Protein AF-A0A956FK97-F1 (afdb_monomer_lite)

Foldseek 3Di:
DDDDDDDDDDDDDDDDDDDDDDDDDDDDDPVNDDPPPPPPPPPPPPQKAFDDWAADAADPVGNQFGTWTQIPVRDIWTKGADDDDDPDDQVVADWDDGNNDIFGCPVNWGWDQDPVSRGIITTDDDPVPPVVVPPDD

Secondary structure (DSSP, 8-state):
-----------------------------GGGSPPP------------BEEEEEE----SS-TTEEEEEEETTS-EEEEEE----SSS-GGGSPEEEEBTEEEEEETTEEEEEETTTTEEEEESS--TTTTTTTS--

Structure (mmCIF, N/CA/C/O backbone):
data_AF-A0A956FK97-F1
#
_entry.id   AF-A0A956FK97-F1
#
loop_
_atom_site.group_PDB
_atom_site.id
_atom_site.type_symbol
_atom_site.label_atom_id
_atom_site.label_alt_id
_atom_site.label_comp_id
_atom_site.label_asym_id
_atom_site.label_entity_id
_atom_site.label_seq_id
_atom_site.pdbx_PDB_ins_code
_atom_site.Cartn_x
_atom_site.Cartn_y
_atom_site.Cartn_z
_atom_site.occupancy
_atom_site.B_iso_or_equiv
_atom_site.auth_seq_id
_atom_site.auth_comp_id
_atom_site.auth_asym_id
_atom_site.auth_atom_id
_atom_site.pdbx_PDB_model_num
ATOM 1 N N . MET A 1 1 ? -55.867 -49.854 46.326 1.00 37.94 1 MET A N 1
ATOM 2 C CA . MET A 1 1 ? -55.628 -51.045 47.180 1.00 37.94 1 MET A CA 1
ATOM 3 C C . MET A 1 1 ? -54.161 -51.445 46.975 1.00 37.94 1 MET A C 1
ATOM 5 O O . MET A 1 1 ? -53.808 -51.666 45.832 1.00 37.94 1 MET A O 1
ATOM 9 N N . LYS A 1 2 ? -53.224 -51.153 47.902 1.00 38.72 2 LYS A N 1
ATOM 10 C CA . LYS A 1 2 ? -52.660 -52.063 48.946 1.00 38.72 2 LYS A CA 1
ATOM 11 C C . LYS A 1 2 ? -52.254 -53.432 48.335 1.00 38.72 2 LYS A C 1
ATOM 13 O O . LYS A 1 2 ? -53.146 -54.095 47.836 1.00 38.72 2 LYS A O 1
ATOM 18 N N . ARG A 1 3 ? -51.004 -53.936 48.367 1.00 35.56 3 ARG A N 1
ATOM 19 C CA . ARG A 1 3 ? -49.934 -53.875 49.393 1.00 35.56 3 ARG A CA 1
ATOM 20 C C . ARG A 1 3 ? -48.516 -54.142 48.826 1.00 35.56 3 ARG A C 1
ATOM 22 O O . ARG A 1 3 ? -48.373 -54.879 47.860 1.00 35.56 3 ARG A O 1
ATOM 29 N N . LEU A 1 4 ? -47.517 -53.592 49.530 1.00 47.31 4 LEU A N 1
ATOM 30 C CA . LEU A 1 4 ? -46.096 -53.986 49.606 1.00 47.31 4 LEU A CA 1
ATOM 31 C C . LEU A 1 4 ? -45.901 -55.460 50.013 1.00 47.31 4 LEU A C 1
ATOM 33 O O . LEU A 1 4 ? -46.683 -55.940 50.831 1.00 47.31 4 LEU A O 1
ATOM 37 N N . LEU A 1 5 ? -44.764 -56.064 49.632 1.00 42.97 5 LEU A N 1
ATOM 38 C CA . LEU A 1 5 ? -43.912 -56.829 50.561 1.00 42.97 5 LEU A CA 1
ATOM 39 C C . LEU A 1 5 ? -42.440 -56.883 50.080 1.00 42.97 5 LEU A C 1
ATOM 41 O O . LEU A 1 5 ? -42.156 -57.054 48.899 1.00 42.97 5 LEU A O 1
ATOM 45 N N . THR A 1 6 ? -41.538 -56.684 51.036 1.00 42.66 6 THR A N 1
ATOM 46 C CA . THR A 1 6 ? -40.066 -56.556 51.020 1.00 42.66 6 THR A CA 1
ATOM 47 C C . THR A 1 6 ? -39.365 -57.913 51.229 1.00 42.66 6 THR A C 1
ATOM 49 O O . THR A 1 6 ? -39.956 -58.744 51.910 1.00 42.66 6 THR A O 1
ATOM 52 N N . SER A 1 7 ? -38.104 -58.105 50.779 1.00 40.66 7 SER A N 1
ATOM 53 C CA . SER A 1 7 ? -37.028 -58.820 51.532 1.00 40.66 7 SER A CA 1
ATOM 54 C C . SER A 1 7 ? -35.675 -58.965 50.776 1.00 40.66 7 SER A C 1
ATOM 56 O O . SER A 1 7 ? -35.606 -59.630 49.752 1.00 40.66 7 SER A O 1
ATOM 58 N N . VAL A 1 8 ? -34.624 -58.359 51.359 1.00 41.53 8 VAL A N 1
ATOM 59 C CA . VAL A 1 8 ? -33.231 -58.817 51.654 1.00 41.53 8 VAL A CA 1
ATOM 60 C C . VAL A 1 8 ? -32.337 -59.518 50.593 1.00 41.53 8 VAL A C 1
ATOM 62 O O . VAL A 1 8 ? -32.488 -60.700 50.328 1.00 41.53 8 VAL A O 1
ATOM 65 N N . GLY A 1 9 ? -31.311 -58.784 50.116 1.00 33.44 9 GLY A N 1
ATOM 66 C CA . GLY A 1 9 ? -29.858 -58.958 50.386 1.00 33.44 9 GLY A CA 1
ATOM 67 C C . GLY A 1 9 ? -29.075 -60.217 49.950 1.00 33.44 9 GLY A C 1
ATOM 68 O O . GLY A 1 9 ? -29.393 -61.309 50.395 1.00 33.44 9 GLY A O 1
ATOM 69 N N . ALA A 1 10 ? -27.955 -60.028 49.224 1.00 40.03 10 ALA A N 1
ATOM 70 C CA . ALA A 1 10 ? -26.591 -60.512 49.553 1.00 40.03 10 ALA A CA 1
ATOM 71 C C . ALA A 1 10 ? -25.585 -60.260 48.398 1.00 40.03 10 ALA A C 1
ATOM 73 O O . ALA A 1 10 ? -25.961 -60.050 47.252 1.00 40.03 10 ALA A O 1
ATOM 74 N N . LEU A 1 11 ? -24.305 -60.232 48.763 1.00 35.69 11 LEU A N 1
ATOM 75 C CA . LEU A 1 11 ? -23.133 -59.631 48.115 1.00 35.69 11 LEU A CA 1
ATOM 76 C C . LEU A 1 11 ? -22.213 -60.697 47.462 1.00 35.69 11 LEU A C 1
ATOM 78 O O . LEU A 1 11 ? -22.355 -61.872 47.788 1.00 35.69 11 LEU A O 1
ATOM 82 N N . ALA A 1 12 ? -21.174 -60.228 46.738 1.00 40.25 12 ALA A N 1
ATOM 83 C CA . ALA A 1 12 ? -19.831 -60.848 46.564 1.00 40.25 12 ALA A CA 1
ATOM 84 C C . ALA A 1 12 ? -19.680 -61.896 45.418 1.00 40.25 12 ALA A C 1
ATOM 86 O O . ALA A 1 12 ? -20.610 -62.644 45.163 1.00 40.25 12 ALA A O 1
ATOM 87 N N . LEU A 1 13 ? -18.560 -62.097 44.696 1.00 37.97 13 LEU A N 1
ATOM 88 C CA . LEU A 1 13 ? -17.261 -61.429 44.445 1.00 37.97 13 LEU A CA 1
ATOM 89 C C . LEU A 1 13 ? -16.477 -62.309 43.410 1.00 37.97 13 LEU A C 1
ATOM 91 O O . LEU A 1 13 ? -16.717 -63.510 43.363 1.00 37.97 13 LEU A O 1
ATOM 95 N N . VAL A 1 14 ? -15.479 -61.731 42.714 1.00 41.81 14 VAL A N 1
ATOM 96 C CA . VAL A 1 14 ? -14.257 -62.339 42.086 1.00 41.81 14 VAL A CA 1
ATOM 97 C C . VAL A 1 14 ? -14.417 -63.259 40.852 1.00 41.81 14 VAL A C 1
ATOM 99 O O . VAL A 1 14 ? -15.017 -64.320 40.933 1.00 41.81 14 VAL A O 1
ATOM 102 N N . SER A 1 15 ? -14.029 -62.835 39.638 1.00 43.47 15 SER A N 1
ATOM 103 C CA . SER A 1 15 ? -12.692 -62.795 38.969 1.00 43.47 15 SER A CA 1
ATOM 104 C C . SER A 1 15 ? -12.084 -64.145 38.562 1.00 43.47 15 SER A C 1
ATOM 106 O O . SER A 1 15 ? -12.065 -65.065 39.369 1.00 43.47 15 SER A O 1
ATOM 108 N N . ALA A 1 16 ? -11.453 -64.141 37.372 1.00 41.91 16 ALA A N 1
ATOM 109 C CA . ALA A 1 16 ? -10.383 -65.013 36.832 1.00 41.91 16 ALA A CA 1
ATOM 110 C C . ALA A 1 16 ? -10.792 -65.734 35.531 1.00 41.91 16 ALA A C 1
ATOM 112 O O . ALA A 1 16 ? -11.889 -66.261 35.448 1.00 41.91 16 ALA A O 1
ATOM 113 N N . LEU A 1 17 ? -9.990 -65.863 34.472 1.00 45.38 17 LEU A N 1
ATOM 114 C CA . LEU A 1 17 ? -8.650 -65.400 34.095 1.00 45.38 17 LEU A CA 1
ATOM 115 C C . LEU A 1 17 ? -8.606 -65.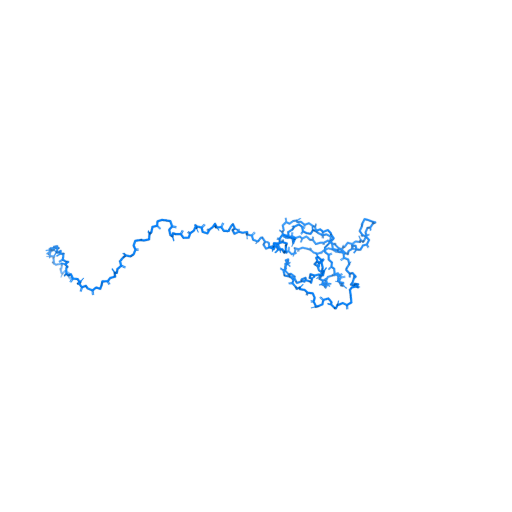584 32.564 1.00 45.38 17 LEU A C 1
ATOM 117 O O . LEU A 1 17 ? -8.775 -66.703 32.083 1.00 45.38 17 LEU A O 1
ATOM 121 N N . ALA A 1 18 ? -8.398 -64.515 31.795 1.00 39.19 18 ALA A N 1
ATOM 122 C CA . ALA A 1 18 ? -8.079 -64.621 30.373 1.00 39.19 18 ALA A CA 1
ATOM 123 C C . ALA A 1 18 ? -6.558 -64.751 30.235 1.00 39.19 18 ALA A C 1
ATOM 125 O O . ALA A 1 18 ? -5.819 -63.798 30.474 1.00 39.19 18 ALA A O 1
ATOM 126 N N . SER A 1 19 ? -6.080 -65.943 29.884 1.00 42.12 19 SER A N 1
ATOM 127 C CA . SER A 1 19 ? -4.696 -66.148 29.466 1.00 42.12 19 SER A CA 1
ATOM 128 C C . SER A 1 19 ? -4.574 -65.973 27.956 1.00 42.12 19 SER A C 1
ATOM 130 O O . SER A 1 19 ? -5.176 -66.726 27.199 1.00 42.12 19 SER A O 1
ATOM 132 N N . GLY A 1 20 ? -3.693 -65.058 27.543 1.00 34.09 20 GLY A N 1
ATOM 133 C CA . GLY A 1 20 ? -2.796 -65.326 26.419 1.00 34.09 20 GLY A CA 1
ATOM 134 C C . GLY A 1 20 ? -2.857 -64.374 25.228 1.00 34.09 20 GLY A C 1
ATOM 135 O O . GLY A 1 20 ? -3.344 -64.757 24.175 1.00 34.09 20 GLY A O 1
ATOM 136 N N . CYS A 1 21 ? -2.198 -63.218 25.335 1.00 35.66 21 CYS A N 1
ATOM 137 C CA . CYS A 1 21 ? -1.423 -62.662 24.223 1.00 35.66 21 CYS A CA 1
ATOM 138 C C . CYS A 1 21 ? -0.140 -62.045 24.790 1.00 35.66 21 CYS A C 1
ATOM 140 O O . CYS A 1 21 ? -0.166 -61.196 25.673 1.00 35.66 21 CYS A O 1
ATOM 142 N N . LYS A 1 22 ? 0.993 -62.571 24.333 1.00 40.94 22 LYS A N 1
ATOM 143 C CA . LYS A 1 22 ? 2.341 -62.304 24.831 1.00 40.94 22 LYS A CA 1
ATOM 144 C C . LYS A 1 22 ? 2.910 -61.118 24.042 1.00 40.94 22 LYS A C 1
ATOM 146 O O . LYS A 1 22 ? 3.396 -61.332 22.936 1.00 40.94 22 LYS A O 1
ATOM 151 N N . SER A 1 23 ? 2.842 -59.894 24.566 1.00 41.16 23 SER A N 1
ATOM 152 C CA . SER A 1 23 ? 3.648 -58.777 24.052 1.00 41.16 23 SER A CA 1
ATOM 153 C C . SER A 1 23 ? 4.967 -58.726 24.818 1.00 41.16 23 SER A C 1
ATOM 155 O O . SER A 1 23 ? 4.984 -58.788 26.045 1.00 41.16 23 SER A O 1
ATOM 157 N N . LYS A 1 24 ? 6.083 -58.667 24.091 1.00 42.09 24 LYS A N 1
ATOM 158 C CA . LYS A 1 24 ? 7.382 -58.325 24.673 1.00 42.09 24 LYS A CA 1
ATOM 159 C C . LYS A 1 24 ? 7.329 -56.844 25.043 1.00 42.09 24 LYS A C 1
ATOM 161 O O . LYS A 1 24 ? 7.054 -56.024 24.176 1.00 42.09 24 LYS A O 1
ATOM 166 N N . GLU A 1 25 ? 7.527 -56.539 26.315 1.00 45.88 25 GLU A N 1
ATOM 167 C CA . GLU A 1 25 ? 7.649 -55.175 26.820 1.00 45.88 25 GLU A CA 1
ATOM 168 C C . GLU A 1 25 ? 9.101 -54.739 26.616 1.00 45.88 25 GLU A C 1
ATOM 170 O O . GLU A 1 25 ? 10.023 -55.317 27.190 1.00 45.88 25 GLU A O 1
ATOM 175 N N . GLU A 1 26 ? 9.306 -53.804 25.696 1.00 51.56 26 GLU A N 1
ATOM 176 C CA . GLU A 1 26 ? 10.593 -53.166 25.455 1.00 51.56 26 GLU A CA 1
ATOM 177 C C . GLU A 1 26 ? 10.673 -51.973 26.411 1.00 51.56 26 GLU A C 1
ATOM 179 O O . GLU A 1 26 ? 9.945 -50.992 26.272 1.00 51.56 26 GLU A O 1
ATOM 184 N N . THR A 1 27 ? 11.478 -52.102 27.464 1.00 45.41 27 THR A N 1
ATOM 185 C CA . THR A 1 27 ? 11.743 -51.017 28.412 1.00 45.41 27 THR A CA 1
ATOM 186 C C . THR A 1 27 ? 12.530 -49.921 27.703 1.00 45.41 27 THR A C 1
ATOM 188 O O . THR A 1 27 ? 13.729 -50.074 27.490 1.00 45.41 27 THR A O 1
ATOM 191 N N . LEU A 1 28 ? 11.846 -48.837 27.335 1.00 42.44 28 LEU A N 1
ATOM 192 C CA . LEU A 1 28 ? 12.454 -47.624 26.794 1.00 42.44 28 LEU A CA 1
ATOM 193 C C . LEU A 1 28 ? 13.210 -46.906 27.924 1.00 42.44 28 LEU A C 1
ATOM 195 O O . LEU A 1 28 ? 12.613 -46.595 28.960 1.00 42.44 28 LEU A O 1
ATOM 199 N N . TYR A 1 29 ? 14.512 -46.665 27.764 1.00 49.09 29 TYR A N 1
ATOM 200 C CA . TYR A 1 29 ? 15.271 -45.893 28.746 1.00 49.09 29 TYR A CA 1
ATOM 201 C C . TYR A 1 29 ? 14.963 -44.396 28.566 1.00 49.09 29 TYR A C 1
ATOM 203 O O . TYR A 1 29 ? 14.696 -43.961 27.447 1.00 49.09 29 TYR A O 1
ATOM 211 N N . PRO A 1 30 ? 15.003 -43.568 29.630 1.00 57.66 30 PRO A N 1
ATOM 212 C CA . PRO A 1 30 ? 14.730 -42.129 29.524 1.00 57.66 30 PRO A CA 1
ATOM 213 C C . PRO A 1 30 ? 15.627 -41.392 28.516 1.00 57.66 30 PRO A C 1
ATOM 215 O O . PRO A 1 30 ? 15.266 -40.318 28.049 1.00 57.66 30 PRO A O 1
ATOM 218 N N . GLU A 1 31 ? 16.782 -41.972 28.188 1.00 60.88 31 GLU A N 1
ATOM 219 C CA . GLU A 1 31 ? 17.760 -41.455 27.225 1.00 60.88 31 GLU A CA 1
ATOM 220 C C . GLU A 1 31 ? 17.337 -41.672 25.759 1.00 60.88 31 GLU A C 1
ATOM 222 O O . GLU A 1 31 ? 17.835 -40.983 24.874 1.00 60.88 31 GLU A O 1
ATOM 227 N N . ASP A 1 32 ? 16.385 -42.580 25.514 1.00 62.78 32 ASP A N 1
ATOM 228 C CA . ASP A 1 32 ? 15.821 -42.886 24.192 1.00 62.78 32 ASP A CA 1
ATOM 229 C C . ASP A 1 32 ? 14.556 -42.061 23.886 1.00 62.78 32 ASP A C 1
ATOM 231 O O . ASP A 1 32 ? 13.966 -42.184 22.807 1.00 62.78 32 ASP A O 1
ATOM 235 N N . LEU A 1 33 ? 14.102 -41.225 24.829 1.00 61.22 33 LEU A N 1
ATOM 236 C CA . LEU A 1 33 ? 13.020 -40.285 24.568 1.00 61.22 33 LEU A CA 1
ATOM 237 C C . LEU A 1 33 ? 13.566 -39.144 23.701 1.00 61.22 33 LEU A C 1
ATOM 239 O O . LEU A 1 33 ? 14.566 -38.525 24.076 1.00 61.22 33 LEU A O 1
ATOM 243 N N . PRO A 1 34 ? 12.922 -38.817 22.562 1.00 60.44 34 PRO A N 1
ATOM 244 C CA . PRO A 1 34 ? 13.264 -37.597 21.851 1.00 60.44 34 PRO A CA 1
ATOM 245 C C . PRO A 1 34 ? 13.149 -36.426 22.836 1.00 60.44 34 PRO A C 1
ATOM 247 O O . PRO A 1 34 ? 12.237 -36.434 23.675 1.00 60.44 34 PRO A O 1
ATOM 250 N N . PRO A 1 35 ? 14.061 -35.438 22.775 1.00 60.91 35 PRO A N 1
ATOM 251 C CA . PRO A 1 35 ? 13.964 -34.277 23.644 1.00 60.91 35 PRO A CA 1
ATOM 252 C C . PRO A 1 35 ? 12.551 -33.698 23.518 1.00 60.91 35 PRO A C 1
ATOM 254 O O . PRO A 1 35 ? 12.005 -33.704 22.406 1.00 60.91 35 PRO A O 1
ATOM 257 N N . PRO A 1 36 ? 11.936 -33.237 24.624 1.00 56.62 36 PRO A N 1
ATOM 258 C CA . PRO A 1 36 ? 10.636 -32.597 24.545 1.00 56.62 36 PRO A CA 1
ATOM 259 C C . PRO A 1 36 ? 10.752 -31.496 23.499 1.00 56.62 36 PRO A C 1
ATOM 261 O O . PRO A 1 36 ? 11.613 -30.620 23.606 1.00 56.62 36 PRO A O 1
ATOM 264 N N . VAL A 1 37 ? 9.947 -31.610 22.441 1.00 57.75 37 VAL A N 1
ATOM 265 C CA . VAL A 1 37 ? 9.825 -30.561 21.435 1.00 57.75 37 VAL A CA 1
ATOM 266 C C . VAL A 1 37 ? 9.469 -29.320 22.232 1.00 57.75 37 VAL A C 1
ATOM 268 O O . VAL A 1 37 ? 8.428 -29.309 22.889 1.00 57.75 37 VAL A O 1
ATOM 271 N N . ALA A 1 38 ? 10.379 -28.343 22.268 1.00 55.78 38 ALA A N 1
ATOM 272 C CA . ALA A 1 38 ? 10.099 -27.063 22.890 1.00 55.78 38 ALA A CA 1
ATOM 273 C C . ALA A 1 38 ? 8.766 -26.603 22.308 1.00 55.78 38 ALA A C 1
ATOM 275 O O . ALA A 1 38 ? 8.637 -26.526 21.084 1.00 55.78 38 ALA A O 1
ATOM 276 N N . GLU A 1 39 ? 7.766 -26.415 23.170 1.00 55.72 39 GLU A N 1
ATOM 277 C CA . GLU A 1 39 ? 6.498 -25.832 22.768 1.00 55.72 39 GLU A CA 1
ATOM 278 C C . GLU A 1 39 ? 6.865 -24.519 22.088 1.00 55.72 39 GLU A C 1
ATOM 280 O O . GLU A 1 39 ? 7.360 -23.591 22.729 1.00 55.72 39 GLU A O 1
ATOM 285 N N . THR A 1 40 ? 6.751 -24.483 20.760 1.00 49.91 40 THR A N 1
ATOM 286 C CA . THR A 1 40 ? 6.861 -23.237 20.021 1.00 49.91 40 THR A CA 1
ATOM 287 C C . THR A 1 40 ? 5.822 -22.344 20.660 1.00 49.91 40 THR A C 1
ATOM 289 O O . THR A 1 40 ? 4.643 -22.715 20.640 1.00 49.91 40 THR A O 1
ATOM 292 N N . GLU A 1 41 ? 6.247 -21.238 21.278 1.00 48.44 41 GLU A N 1
ATOM 293 C CA . GLU A 1 41 ? 5.319 -20.210 21.724 1.00 48.44 41 GLU A CA 1
ATOM 294 C C . GLU A 1 41 ? 4.357 -20.003 20.564 1.00 48.44 41 GLU A C 1
ATOM 296 O O . GLU A 1 41 ? 4.772 -19.669 19.451 1.00 48.44 41 GLU A O 1
ATOM 301 N N . THR A 1 42 ? 3.085 -20.334 20.774 1.00 39.03 42 THR A N 1
ATOM 302 C CA . THR A 1 42 ? 2.055 -20.013 19.804 1.00 39.03 42 THR A CA 1
ATOM 303 C C . THR A 1 42 ? 2.062 -18.502 19.738 1.00 39.03 42 THR A C 1
ATOM 305 O O . THR A 1 42 ? 1.493 -17.843 20.609 1.00 39.03 42 THR A O 1
ATOM 308 N N . VAL A 1 43 ? 2.776 -17.957 18.753 1.00 41.72 43 VAL A N 1
ATOM 309 C CA . VAL A 1 43 ? 2.682 -16.559 18.377 1.00 41.72 43 VAL A CA 1
ATOM 310 C C . VAL A 1 43 ? 1.219 -16.389 18.026 1.00 41.72 43 VAL A C 1
ATOM 312 O O . VAL A 1 43 ? 0.748 -16.884 17.002 1.00 41.72 43 VAL A O 1
ATOM 315 N N . ILE A 1 44 ? 0.463 -15.796 18.946 1.00 36.75 44 ILE A N 1
ATOM 316 C CA . ILE A 1 44 ? -0.908 -15.410 18.674 1.00 36.75 44 ILE A CA 1
ATOM 317 C C . ILE A 1 44 ? -0.760 -14.297 17.649 1.00 36.75 44 ILE A C 1
ATOM 319 O O . ILE A 1 44 ? -0.452 -13.161 18.004 1.00 36.75 44 ILE A O 1
ATOM 323 N N . TYR A 1 45 ? -0.868 -14.652 16.368 1.00 48.97 45 TYR A N 1
ATOM 324 C CA . TYR A 1 45 ? -0.982 -13.675 15.303 1.00 48.97 45 TYR A CA 1
ATOM 325 C C . TYR A 1 45 ? -2.216 -12.857 15.644 1.00 48.97 45 TYR A C 1
ATOM 327 O O . TYR A 1 45 ? -3.341 -13.351 15.596 1.00 48.97 45 TYR A O 1
ATOM 335 N N . GLN A 1 46 ? -1.998 -11.633 16.109 1.00 53.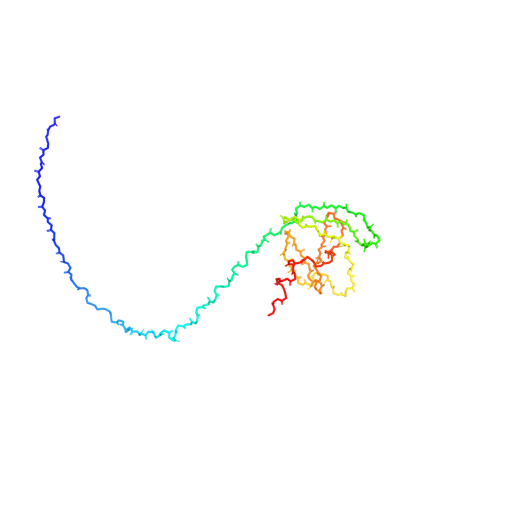62 46 GLN A N 1
ATOM 336 C CA . GLN A 1 46 ? -3.094 -10.705 16.255 1.00 53.62 46 GLN A CA 1
ATOM 337 C C . GLN A 1 46 ? -3.594 -10.453 14.835 1.00 53.62 46 GLN A C 1
ATOM 339 O O . GLN A 1 46 ? -2.825 -9.992 13.989 1.00 53.62 46 GLN A O 1
ATOM 344 N N . ASP A 1 47 ? -4.846 -10.820 14.566 1.00 70.31 47 ASP A N 1
ATOM 345 C CA . ASP A 1 47 ? -5.508 -10.541 13.294 1.00 70.31 47 ASP A CA 1
ATOM 346 C C . ASP A 1 47 ? -5.688 -9.020 13.174 1.00 70.31 47 ASP A C 1
ATOM 348 O O . ASP A 1 47 ? -6.727 -8.451 13.516 1.00 70.31 47 ASP A O 1
ATOM 352 N N . ILE A 1 48 ? -4.622 -8.334 12.760 1.00 78.19 48 ILE A N 1
ATOM 353 C CA . ILE A 1 48 ? -4.650 -6.910 12.451 1.00 78.19 48 ILE A CA 1
ATOM 354 C C . ILE A 1 48 ? -5.409 -6.752 11.137 1.00 78.19 48 ILE A C 1
ATOM 356 O O . ILE A 1 48 ? -5.115 -7.441 10.158 1.00 78.19 48 ILE A O 1
ATOM 360 N N . TYR A 1 49 ? -6.382 -5.847 11.125 1.00 84.75 49 TYR A N 1
ATOM 361 C CA . TYR A 1 49 ? -7.153 -5.467 9.946 1.00 84.75 49 TYR A CA 1
ATOM 362 C C . TYR A 1 49 ? -7.196 -3.947 9.814 1.00 84.75 49 TYR A C 1
ATOM 364 O O . TYR A 1 49 ? -6.935 -3.224 10.776 1.00 84.75 49 TYR A O 1
ATOM 372 N N . ILE A 1 50 ? -7.515 -3.468 8.616 1.00 89.25 50 ILE A N 1
ATOM 373 C CA . ILE A 1 50 ? -7.683 -2.040 8.338 1.00 89.25 50 ILE A CA 1
ATOM 374 C C . ILE A 1 50 ? -9.051 -1.602 8.875 1.00 89.25 50 ILE A C 1
ATOM 376 O O . ILE A 1 50 ? -10.082 -2.129 8.456 1.00 89.25 50 ILE A O 1
ATOM 380 N N . GLU A 1 51 ? -9.062 -0.676 9.832 1.00 91.62 51 GLU A N 1
ATOM 381 C CA . GLU A 1 51 ? -10.277 -0.158 10.467 1.00 91.62 51 GLU A CA 1
ATOM 382 C C . GLU A 1 51 ? -10.825 1.068 9.728 1.00 91.62 51 GLU A C 1
ATOM 384 O O . GLU A 1 51 ? -12.027 1.140 9.466 1.00 91.62 51 GLU A O 1
ATOM 389 N N . THR A 1 52 ? -9.957 2.016 9.359 1.00 93.19 52 THR A N 1
ATOM 390 C CA . THR A 1 52 ? -10.348 3.214 8.599 1.00 93.19 52 THR A CA 1
ATOM 391 C C . THR A 1 52 ? -9.345 3.559 7.505 1.00 93.19 52 THR A C 1
ATOM 393 O O . THR A 1 52 ? -8.147 3.316 7.645 1.00 93.19 52 THR A O 1
ATOM 396 N N . GLU A 1 53 ? -9.849 4.163 6.427 1.00 95.00 53 GLU A N 1
ATOM 397 C CA . GLU A 1 53 ? -9.070 4.714 5.315 1.00 95.00 53 GLU A CA 1
ATOM 398 C C . GLU A 1 53 ? -9.404 6.210 5.188 1.00 95.00 53 GLU A C 1
ATOM 400 O O . GLU A 1 53 ? -10.577 6.592 5.109 1.00 95.00 53 GLU A O 1
ATOM 405 N N . GLU A 1 54 ? -8.382 7.065 5.184 1.00 96.06 54 GLU A N 1
ATOM 406 C CA . GLU A 1 54 ? -8.523 8.519 5.081 1.00 96.06 54 GLU A CA 1
ATOM 407 C C . GLU A 1 54 ? -7.665 9.049 3.932 1.00 96.06 54 GLU A C 1
ATOM 409 O O . GLU A 1 54 ? -6.472 8.749 3.851 1.00 96.06 54 GLU A O 1
ATOM 414 N N . VAL A 1 55 ? -8.252 9.855 3.039 1.00 95.31 55 VAL A N 1
ATOM 415 C CA . VAL A 1 55 ? -7.484 10.614 2.039 1.00 95.31 55 VAL A CA 1
ATOM 416 C C . VAL A 1 55 ? -6.761 11.762 2.734 1.00 95.31 55 VAL A C 1
ATOM 418 O O . VAL A 1 55 ? -7.376 12.551 3.453 1.00 95.31 55 VAL A O 1
ATOM 421 N N . MET A 1 56 ? -5.463 11.886 2.474 1.00 92.75 56 MET A N 1
ATOM 422 C CA . MET A 1 56 ? -4.640 12.992 2.954 1.00 92.75 56 MET A CA 1
ATOM 423 C C . MET A 1 56 ? -3.944 13.671 1.782 1.00 92.75 56 MET A C 1
ATOM 425 O O . MET A 1 56 ? -3.692 13.063 0.745 1.00 92.75 56 MET A O 1
ATOM 429 N N . GLN A 1 57 ? -3.658 14.959 1.942 1.00 89.06 57 GLN A N 1
ATOM 430 C CA . GLN A 1 57 ? -2.893 15.701 0.952 1.00 89.06 57 GLN A CA 1
ATOM 431 C C . GLN A 1 57 ? -1.398 15.467 1.174 1.00 89.06 57 GLN A C 1
ATOM 433 O O . GLN A 1 57 ? -0.937 15.484 2.316 1.00 89.06 57 GLN A O 1
ATOM 438 N N . ALA A 1 58 ? -0.660 15.304 0.074 1.00 89.00 58 ALA A N 1
ATOM 439 C CA . ALA A 1 58 ? 0.795 15.262 0.070 1.00 89.00 58 ALA A CA 1
ATOM 440 C C . ALA A 1 58 ? 1.410 16.425 0.862 1.00 89.00 58 ALA A C 1
ATOM 442 O O . ALA A 1 58 ? 0.930 17.563 0.802 1.00 89.00 58 ALA A O 1
ATOM 443 N N . SER A 1 59 ? 2.483 16.126 1.590 1.00 83.81 59 SER A N 1
ATOM 444 C CA . SER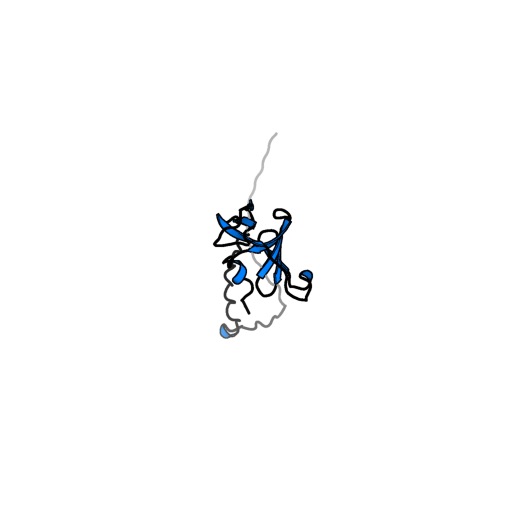 A 1 59 ? 3.243 17.094 2.380 1.00 83.81 59 SER A CA 1
ATOM 445 C C . SER A 1 59 ? 4.645 17.279 1.797 1.00 83.81 59 SER A C 1
ATOM 447 O O . SER A 1 59 ? 5.062 16.546 0.903 1.00 83.81 59 SER A O 1
ATOM 449 N N . GLU A 1 60 ? 5.398 18.262 2.298 1.00 86.81 60 GLU A N 1
ATOM 450 C CA . GLU A 1 60 ? 6.819 18.394 1.937 1.00 86.81 60 GLU A CA 1
ATOM 451 C C . GLU A 1 60 ? 7.653 17.195 2.420 1.00 86.81 60 GLU A C 1
ATOM 453 O O . GLU A 1 60 ? 8.644 16.843 1.787 1.00 86.81 60 GLU A O 1
ATOM 458 N N . GLU A 1 61 ? 7.249 16.567 3.528 1.00 84.50 61 GLU A N 1
ATOM 459 C CA . GLU A 1 61 ? 7.923 15.403 4.112 1.00 84.50 61 GLU A CA 1
ATOM 460 C C . GLU A 1 61 ? 7.616 14.113 3.343 1.00 84.50 61 GLU A C 1
ATOM 462 O O . GLU A 1 61 ? 8.493 13.265 3.181 1.00 84.50 61 GLU A O 1
ATOM 467 N N . ASN A 1 62 ? 6.389 13.989 2.832 1.00 84.56 62 ASN A N 1
ATOM 468 C CA . ASN A 1 62 ? 5.939 12.844 2.058 1.00 84.56 62 ASN A CA 1
ATOM 469 C C . ASN A 1 62 ? 5.158 13.316 0.813 1.00 84.56 62 ASN A C 1
ATOM 471 O O . ASN A 1 62 ? 3.926 13.444 0.853 1.00 84.56 62 ASN A O 1
ATOM 475 N N . PRO A 1 63 ? 5.866 13.615 -0.295 1.00 87.94 63 PRO A N 1
ATOM 476 C CA . PRO A 1 63 ? 5.252 14.143 -1.513 1.00 87.94 63 PRO A CA 1
ATOM 477 C C . PRO A 1 63 ? 4.372 13.116 -2.238 1.00 87.94 63 PRO A C 1
ATOM 479 O O . PRO A 1 63 ? 3.532 13.504 -3.048 1.00 87.94 63 PRO A O 1
ATOM 482 N N . ASP A 1 64 ? 4.540 11.828 -1.932 1.00 89.62 64 ASP A N 1
ATOM 483 C CA . ASP A 1 64 ? 3.805 10.728 -2.554 1.00 89.62 64 ASP A CA 1
ATOM 484 C C . ASP A 1 64 ? 2.619 10.246 -1.699 1.00 89.62 64 ASP A C 1
ATOM 486 O O . ASP A 1 64 ? 1.933 9.292 -2.083 1.00 89.62 64 ASP A O 1
ATOM 490 N N . LEU A 1 65 ? 2.362 10.894 -0.552 1.00 92.81 65 LEU A N 1
ATOM 491 C CA . LEU A 1 65 ? 1.274 10.560 0.368 1.00 92.81 65 LEU A CA 1
ATOM 492 C C . LEU A 1 65 ? -0.086 10.694 -0.319 1.00 92.81 65 LEU A C 1
ATOM 494 O O . LEU A 1 65 ? -0.437 11.745 -0.859 1.00 92.81 65 LEU A O 1
ATOM 498 N N . VAL A 1 66 ? -0.872 9.625 -0.231 1.00 94.56 66 VAL A N 1
ATOM 499 C CA . VAL A 1 66 ? -2.268 9.588 -0.693 1.00 94.56 66 VAL A CA 1
ATOM 500 C C . VAL A 1 66 ? -3.255 9.507 0.462 1.00 94.56 66 VAL A C 1
ATOM 502 O O . VAL A 1 66 ? -4.421 9.879 0.320 1.00 94.56 66 VAL A O 1
ATOM 505 N N . GLY A 1 67 ? -2.803 9.035 1.621 1.00 94.00 67 GLY A N 1
ATOM 506 C CA . GLY A 1 67 ? -3.684 8.827 2.749 1.00 94.00 67 GLY A CA 1
ATOM 507 C C . GLY A 1 67 ? -3.015 8.214 3.955 1.00 94.00 67 GLY A C 1
ATOM 508 O O . GLY A 1 67 ? -1.815 7.948 3.972 1.00 94.00 67 GLY A O 1
ATOM 509 N N . VAL A 1 68 ? -3.836 7.981 4.966 1.00 93.31 68 VAL A N 1
ATOM 510 C CA . VAL A 1 68 ? -3.471 7.222 6.154 1.00 93.31 68 VAL A CA 1
ATOM 511 C C . VAL A 1 68 ? -4.536 6.166 6.388 1.00 93.31 68 VAL A C 1
ATOM 513 O O . VAL A 1 68 ? -5.728 6.416 6.203 1.00 93.31 68 VAL A O 1
ATOM 516 N N . GLU A 1 69 ? -4.091 4.992 6.810 1.00 91.88 69 GLU A N 1
ATOM 517 C CA . GLU A 1 69 ? -4.962 3.921 7.275 1.00 91.88 69 GLU A CA 1
ATOM 518 C C . GLU A 1 69 ? -4.778 3.744 8.785 1.00 91.88 69 GLU A C 1
ATOM 520 O O . GLU A 1 69 ? -3.655 3.798 9.296 1.00 91.88 69 GLU A O 1
ATOM 525 N N . THR A 1 70 ? -5.885 3.544 9.501 1.00 91.75 70 THR A N 1
ATOM 526 C CA . THR A 1 70 ? -5.857 3.159 10.919 1.00 91.75 70 THR A CA 1
ATOM 527 C C . THR A 1 70 ? -6.073 1.659 11.013 1.00 91.75 70 THR A C 1
ATOM 529 O O . THR A 1 70 ? -7.037 1.128 10.461 1.00 91.75 70 THR A O 1
ATOM 532 N N . LEU A 1 71 ? -5.165 0.972 11.693 1.00 88.69 71 LEU A N 1
ATOM 533 C CA . LEU A 1 71 ? -5.207 -0.464 11.925 1.00 88.69 71 LEU A CA 1
ATOM 534 C C . LEU A 1 71 ? -6.012 -0.780 13.193 1.00 88.69 71 LEU A C 1
ATOM 536 O O . LEU A 1 71 ? -6.112 0.044 14.098 1.00 88.69 71 LEU A O 1
ATOM 540 N N . SER A 1 72 ? -6.528 -2.004 13.309 1.00 87.75 72 SER A N 1
ATOM 541 C CA . SER A 1 72 ? -7.351 -2.447 14.449 1.00 87.75 72 SER A CA 1
ATOM 542 C C . SER A 1 72 ? -6.640 -2.448 15.809 1.00 87.75 72 SER A C 1
ATOM 544 O O . SER A 1 72 ? -7.280 -2.577 16.852 1.00 87.75 72 SER A O 1
ATOM 546 N N . ASN A 1 73 ? -5.314 -2.309 15.820 1.00 84.06 73 ASN A N 1
ATOM 547 C CA . ASN A 1 73 ? -4.508 -2.126 17.026 1.00 84.06 73 ASN A CA 1
ATOM 548 C C . ASN A 1 73 ? -4.308 -0.640 17.404 1.00 84.06 73 ASN A C 1
ATOM 550 O O . ASN A 1 73 ? -3.640 -0.356 18.396 1.00 84.06 73 ASN A O 1
ATOM 554 N N . GLY A 1 74 ? -4.890 0.291 16.643 1.00 86.81 74 GLY A N 1
ATOM 555 C CA . GLY A 1 74 ? -4.784 1.738 16.833 1.00 86.81 74 GLY A CA 1
ATOM 556 C C . GLY A 1 74 ? -3.593 2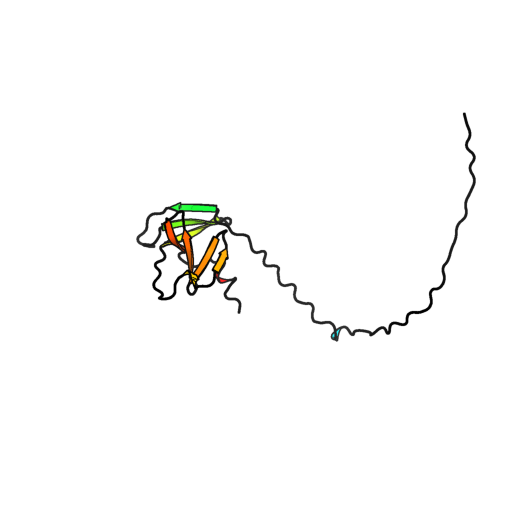.392 16.126 1.00 86.81 74 GLY A C 1
ATOM 557 O O . GLY A 1 74 ? -3.469 3.617 16.181 1.00 86.81 74 GLY A O 1
ATOM 558 N N . ASP A 1 75 ? -2.732 1.619 15.459 1.00 85.50 75 ASP A N 1
ATOM 559 C CA . ASP A 1 75 ? -1.613 2.175 14.701 1.00 85.50 75 ASP A CA 1
ATOM 560 C C . ASP A 1 75 ? -2.120 2.932 13.471 1.00 85.50 75 ASP A C 1
ATOM 562 O O . ASP A 1 75 ? -3.060 2.507 12.796 1.00 85.50 75 ASP A O 1
ATOM 566 N N . ARG A 1 76 ? -1.458 4.044 13.147 1.00 88.56 76 ARG A N 1
ATOM 567 C CA . ARG A 1 76 ? -1.688 4.793 11.909 1.00 88.56 76 ARG A CA 1
ATOM 568 C C . ARG A 1 76 ? -0.506 4.598 10.980 1.00 88.56 76 ARG A C 1
ATOM 570 O O . ARG A 1 76 ? 0.634 4.826 11.381 1.00 88.56 76 ARG A O 1
ATOM 577 N N . VAL A 1 77 ? -0.788 4.203 9.746 1.00 87.31 77 VAL A N 1
ATOM 578 C CA . VAL A 1 77 ? 0.222 3.970 8.713 1.00 87.31 77 VAL A CA 1
ATOM 579 C C . VAL A 1 77 ? -0.022 4.888 7.529 1.00 87.31 77 VAL A C 1
ATOM 581 O O . VAL A 1 77 ? -1.144 5.031 7.047 1.00 87.31 77 VAL A O 1
ATOM 584 N N . GLU A 1 78 ? 1.040 5.531 7.064 1.00 90.81 78 GLU A N 1
ATOM 585 C CA . GLU A 1 78 ? 0.991 6.365 5.871 1.00 90.81 78 GLU A CA 1
ATOM 586 C C . GLU A 1 78 ? 0.942 5.492 4.622 1.00 90.81 78 GLU A C 1
ATOM 588 O O . GLU A 1 78 ? 1.705 4.536 4.480 1.00 90.81 78 GLU A O 1
ATOM 593 N N . VAL A 1 79 ? 0.050 5.843 3.704 1.00 92.19 79 VAL A N 1
ATOM 594 C CA . VAL A 1 79 ? -0.106 5.193 2.408 1.00 92.19 79 VAL A CA 1
ATOM 595 C C . VAL A 1 79 ? 0.399 6.141 1.339 1.00 92.19 79 VAL A C 1
ATOM 597 O O . VAL A 1 79 ? -0.045 7.288 1.248 1.00 92.19 79 VAL A O 1
ATOM 600 N N . VAL A 1 80 ? 1.307 5.651 0.505 1.00 93.44 80 VAL A N 1
ATOM 601 C CA . VAL A 1 80 ? 1.908 6.421 -0.586 1.00 93.44 80 VAL A CA 1
ATOM 602 C C . VAL A 1 80 ? 1.652 5.768 -1.932 1.00 93.44 80 VAL A C 1
ATOM 604 O O . VAL A 1 80 ? 1.416 4.560 -2.025 1.00 93.44 80 VAL A O 1
ATOM 607 N N . THR A 1 81 ? 1.720 6.572 -2.988 1.00 93.81 81 THR A N 1
ATOM 608 C CA . THR A 1 81 ? 1.619 6.078 -4.362 1.00 93.81 81 THR A CA 1
ATOM 609 C C . THR A 1 81 ? 2.816 5.192 -4.698 1.00 93.81 81 THR A C 1
ATOM 611 O O . THR A 1 81 ? 3.969 5.564 -4.496 1.00 93.81 81 THR A O 1
ATOM 614 N N . TYR A 1 82 ? 2.545 4.024 -5.273 1.00 92.62 82 TYR A N 1
ATOM 615 C CA . TYR A 1 82 ? 3.557 3.138 -5.828 1.00 92.62 82 TYR A CA 1
ATOM 616 C C . TYR A 1 82 ? 3.671 3.328 -7.344 1.00 92.62 82 TYR A C 1
ATOM 618 O O . TYR A 1 82 ? 2.696 3.161 -8.080 1.00 92.62 82 TYR A O 1
ATOM 626 N N . VAL A 1 83 ? 4.887 3.608 -7.820 1.00 92.00 83 VAL A N 1
ATOM 627 C CA . VAL A 1 83 ? 5.220 3.617 -9.249 1.00 92.00 83 VAL A CA 1
ATOM 628 C C . VAL A 1 83 ? 6.071 2.397 -9.565 1.00 92.00 83 VAL A C 1
ATOM 630 O O . VAL A 1 83 ? 7.187 2.247 -9.069 1.00 92.00 83 VAL A O 1
ATOM 633 N N . HIS A 1 84 ? 5.545 1.524 -10.419 1.00 90.75 84 HIS A N 1
ATOM 634 C CA . HIS A 1 84 ? 6.251 0.322 -10.828 1.00 90.75 84 HIS A CA 1
ATOM 635 C C . HIS A 1 84 ? 7.335 0.640 -11.864 1.00 90.75 84 HIS A C 1
ATOM 637 O O . HIS A 1 84 ? 7.048 1.224 -12.909 1.00 90.75 84 HIS A O 1
ATOM 643 N N . THR A 1 85 ? 8.577 0.250 -11.579 1.00 92.38 85 THR A N 1
ATOM 644 C CA . THR A 1 85 ? 9.749 0.537 -12.428 1.00 92.38 85 THR A CA 1
ATOM 645 C C . THR A 1 85 ? 10.502 -0.714 -12.878 1.00 92.38 85 THR A C 1
ATOM 647 O O . THR A 1 85 ? 11.453 -0.605 -13.653 1.00 92.38 85 THR A O 1
ATOM 650 N N . TYR A 1 86 ? 10.082 -1.895 -12.419 1.00 90.50 86 TYR A N 1
ATOM 651 C CA . TYR A 1 86 ? 10.676 -3.165 -12.821 1.00 90.50 86 TYR A CA 1
ATOM 652 C C . TYR A 1 86 ? 10.130 -3.623 -14.184 1.00 90.50 86 TYR A C 1
ATOM 654 O O . TYR A 1 86 ? 9.026 -3.234 -14.574 1.00 90.50 86 TYR A O 1
ATOM 662 N N . PRO A 1 87 ? 10.912 -4.399 -14.956 1.00 94.62 87 PRO A N 1
ATOM 663 C CA . PRO A 1 87 ? 10.451 -4.933 -16.234 1.00 94.62 87 PRO A CA 1
ATOM 664 C C . PRO A 1 87 ? 9.420 -6.062 -16.078 1.00 94.62 87 PRO A C 1
ATOM 666 O O . PRO A 1 87 ? 8.609 -6.273 -16.981 1.00 94.62 87 PRO A O 1
ATOM 669 N N . GLU A 1 88 ? 9.458 -6.813 -14.978 1.00 94.31 88 GLU A N 1
ATOM 670 C CA . GLU A 1 88 ? 8.514 -7.886 -14.682 1.00 94.31 88 GLU A CA 1
ATOM 671 C C . GLU A 1 88 ? 7.149 -7.328 -14.274 1.00 94.31 88 GLU A C 1
ATOM 673 O O . GLU A 1 88 ? 7.070 -6.417 -13.465 1.00 94.31 88 GLU A O 1
ATOM 678 N N . ALA A 1 89 ? 6.055 -7.906 -14.774 1.00 93.94 89 ALA A N 1
ATOM 679 C CA . ALA A 1 89 ? 4.718 -7.493 -14.348 1.00 93.94 89 ALA A CA 1
ATOM 680 C C . ALA A 1 89 ? 4.513 -7.728 -12.839 1.00 93.94 89 ALA A C 1
ATOM 682 O O . ALA A 1 89 ? 4.995 -8.724 -12.289 1.00 93.94 89 ALA A O 1
ATOM 683 N N . ILE A 1 90 ? 3.764 -6.844 -12.170 1.00 91.69 90 ILE A N 1
ATOM 684 C CA . ILE A 1 90 ? 3.565 -6.906 -10.714 1.00 91.69 90 ILE A CA 1
ATOM 685 C C . ILE A 1 90 ? 2.953 -8.243 -10.265 1.00 91.69 90 ILE A C 1
ATOM 687 O O . ILE A 1 90 ? 3.287 -8.764 -9.205 1.00 91.69 90 ILE A O 1
ATOM 691 N N . GLU A 1 91 ? 2.130 -8.855 -11.114 1.00 93.38 91 GLU A N 1
ATOM 692 C CA . GLU A 1 91 ? 1.462 -10.131 -10.864 1.00 93.38 91 GLU A CA 1
ATOM 693 C C . GLU A 1 91 ? 2.419 -11.331 -10.816 1.00 93.38 91 GLU A C 1
ATOM 695 O O . GLU A 1 91 ? 2.018 -12.425 -10.422 1.00 93.38 91 GLU A O 1
ATOM 700 N N . THR A 1 92 ? 3.679 -11.150 -11.219 1.00 95.12 92 THR A N 1
ATOM 701 C CA . THR A 1 92 ? 4.710 -12.196 -11.146 1.00 95.12 92 THR A CA 1
ATOM 702 C C . THR A 1 92 ? 5.370 -12.295 -9.770 1.00 95.12 92 THR A C 1
ATOM 704 O O . THR A 1 92 ? 6.023 -13.298 -9.477 1.00 95.12 92 THR A O 1
ATOM 707 N N . PHE A 1 93 ? 5.193 -11.284 -8.914 1.00 90.00 93 PHE A N 1
ATOM 708 C CA . PHE A 1 93 ? 5.756 -11.267 -7.569 1.00 90.00 93 PHE A CA 1
ATOM 709 C C . PHE A 1 93 ? 4.909 -12.105 -6.592 1.00 90.00 93 PHE A C 1
ATOM 711 O O . PHE A 1 93 ? 3.690 -12.207 -6.756 1.00 90.00 93 PHE A O 1
ATOM 718 N N . PRO A 1 94 ? 5.516 -12.699 -5.545 1.00 90.06 94 PRO A N 1
ATOM 719 C CA . PRO A 1 94 ? 4.783 -13.467 -4.541 1.00 90.06 94 PRO A CA 1
ATOM 720 C C . PRO A 1 94 ? 3.702 -12.636 -3.849 1.00 90.06 94 PRO A C 1
ATOM 722 O O . PRO A 1 94 ? 3.918 -11.462 -3.548 1.00 90.06 94 PRO A O 1
ATOM 725 N N . GLN A 1 95 ? 2.566 -13.260 -3.540 1.00 85.88 95 GLN A N 1
ATOM 726 C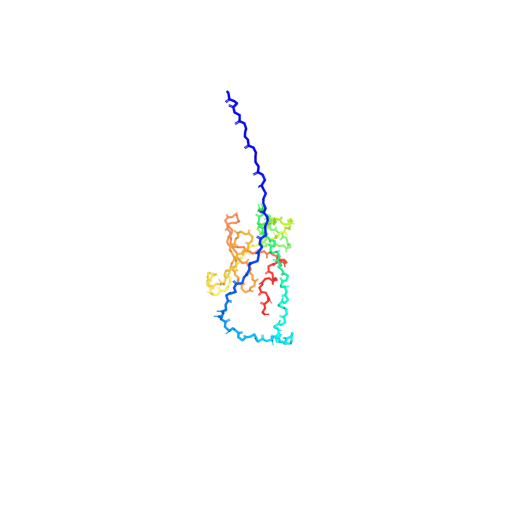 CA . GLN A 1 95 ? 1.493 -12.613 -2.793 1.00 85.88 95 GLN A CA 1
ATOM 727 C C . GLN A 1 95 ? 1.563 -12.919 -1.296 1.00 85.88 95 GLN A C 1
ATOM 729 O O . GLN A 1 95 ? 1.860 -14.041 -0.885 1.00 85.88 95 GLN A O 1
ATOM 734 N N . VAL A 1 96 ? 1.222 -11.920 -0.489 1.00 82.56 96 VAL A N 1
ATOM 735 C CA . VAL A 1 96 ? 1.068 -12.011 0.964 1.00 82.56 96 VAL A CA 1
ATOM 736 C C . VAL A 1 96 ? -0.327 -11.520 1.326 1.00 82.56 96 VAL A C 1
ATOM 738 O O . VAL A 1 96 ? -0.780 -10.509 0.797 1.00 82.56 96 VAL A O 1
ATOM 741 N N . TYR A 1 97 ? -1.017 -12.233 2.214 1.00 81.50 97 TYR A N 1
ATOM 742 C CA . TYR A 1 97 ? -2.306 -11.805 2.751 1.00 81.50 97 TYR A CA 1
ATOM 743 C C . TYR A 1 97 ? -2.128 -11.288 4.176 1.00 81.50 97 TYR A C 1
ATOM 745 O O . TYR A 1 97 ? -1.591 -11.996 5.026 1.00 81.50 97 TYR A O 1
ATOM 753 N N . TRP A 1 98 ? -2.574 -10.062 4.430 1.00 79.19 98 TRP A N 1
ATOM 754 C CA . TRP A 1 98 ? -2.517 -9.413 5.740 1.00 79.19 98 TRP A CA 1
ATOM 755 C C . TRP A 1 98 ? -3.578 -8.316 5.812 1.00 79.19 98 TRP A C 1
ATOM 757 O O . TRP A 1 98 ? -4.028 -7.840 4.777 1.00 79.19 98 TRP A O 1
ATOM 767 N N . GLY A 1 99 ? -4.029 -7.901 6.995 1.00 77.25 99 GLY A N 1
ATOM 768 C CA . GLY A 1 99 ? -4.856 -6.692 7.076 1.00 77.25 99 GLY A CA 1
ATOM 769 C C . GLY A 1 99 ? -6.247 -6.796 6.431 1.00 77.25 99 GLY A C 1
ATOM 770 O O . GLY A 1 99 ? -6.943 -5.790 6.347 1.00 77.25 99 GLY A O 1
ATOM 771 N N . GLY A 1 100 ? -6.651 -7.978 5.942 1.00 80.81 100 GLY A N 1
ATOM 772 C CA . GLY A 1 100 ? -7.827 -8.156 5.080 1.00 80.81 100 GLY A CA 1
ATOM 773 C C . GLY A 1 100 ? -7.576 -7.961 3.572 1.00 80.81 100 GLY A C 1
ATOM 774 O O . GLY A 1 100 ? -8.536 -7.886 2.805 1.00 80.81 100 GLY A O 1
ATOM 775 N N . ARG A 1 101 ? -6.316 -7.864 3.123 1.00 84.75 101 ARG A N 1
ATOM 776 C CA . ARG A 1 101 ? -5.923 -7.518 1.747 1.00 84.75 101 ARG A CA 1
ATOM 777 C C . ARG A 1 101 ? -4.766 -8.393 1.242 1.00 84.75 101 ARG A C 1
ATOM 779 O O . ARG A 1 101 ? -3.938 -8.872 2.014 1.00 84.75 101 ARG A O 1
ATOM 786 N N . TYR A 1 102 ? -4.711 -8.598 -0.076 1.00 87.69 102 TYR A N 1
ATOM 787 C CA . TYR A 1 102 ? -3.559 -9.200 -0.753 1.00 87.69 102 TYR A CA 1
ATOM 788 C C . TYR A 1 102 ? -2.563 -8.128 -1.202 1.00 87.69 102 TYR A C 1
ATOM 790 O O . TYR A 1 102 ? -2.950 -7.125 -1.802 1.00 87.69 102 TYR A O 1
ATOM 798 N N . TYR A 1 103 ? -1.284 -8.393 -0.964 1.00 89.88 103 TYR A N 1
ATOM 799 C CA . TYR A 1 103 ? -0.149 -7.566 -1.351 1.00 89.88 103 TYR A CA 1
ATOM 800 C C . TYR A 1 103 ? 0.777 -8.367 -2.258 1.00 89.88 103 TYR A C 1
ATOM 802 O O . TYR A 1 103 ? 1.008 -9.546 -2.006 1.00 89.88 103 TYR A O 1
ATOM 810 N N . TYR A 1 104 ? 1.366 -7.725 -3.258 1.00 91.50 104 TYR A N 1
ATOM 811 C CA . TYR A 1 104 ? 2.513 -8.249 -3.989 1.00 91.50 104 TYR A CA 1
ATOM 812 C C . TYR A 1 104 ? 3.797 -7.847 -3.263 1.00 91.50 104 TYR A C 1
ATOM 814 O O . TYR A 1 104 ? 4.005 -6.670 -2.977 1.00 91.50 104 TYR A O 1
ATOM 822 N N . ASN A 1 105 ? 4.658 -8.818 -2.962 1.00 89.31 105 ASN A N 1
ATOM 823 C CA . ASN A 1 105 ? 5.976 -8.588 -2.384 1.00 89.31 105 ASN A CA 1
ATOM 824 C C . ASN A 1 105 ? 6.969 -8.229 -3.496 1.00 89.31 105 ASN A C 1
ATOM 826 O O . ASN A 1 105 ? 7.658 -9.091 -4.049 1.00 89.31 105 ASN A O 1
ATOM 830 N N . VAL A 1 106 ? 7.035 -6.942 -3.824 1.00 87.69 106 VAL A N 1
ATOM 831 C CA . VAL A 1 106 ? 7.958 -6.409 -4.824 1.00 87.69 106 VAL A CA 1
ATOM 832 C C . VAL A 1 106 ? 9.275 -6.048 -4.143 1.00 87.69 106 VAL A C 1
ATOM 834 O O . VAL A 1 106 ? 9.463 -4.933 -3.652 1.00 87.69 106 VAL A O 1
ATOM 837 N N . HIS A 1 107 ? 10.183 -7.027 -4.081 1.00 84.31 107 HIS A N 1
ATOM 838 C CA . HIS A 1 107 ? 11.518 -6.893 -3.480 1.00 84.31 107 HIS A CA 1
ATOM 839 C C . HIS A 1 107 ? 11.510 -6.329 -2.046 1.00 84.31 107 HIS A C 1
ATOM 841 O O . HIS A 1 107 ? 12.349 -5.507 -1.685 1.00 84.31 107 HIS A O 1
ATOM 847 N N . GLY A 1 108 ? 10.559 -6.770 -1.221 1.00 78.69 108 GLY A N 1
ATOM 848 C CA . GLY A 1 108 ? 10.403 -6.335 0.169 1.00 78.69 108 GLY A CA 1
ATOM 849 C C . GLY A 1 108 ? 9.385 -5.212 0.370 1.00 78.69 108 GLY A C 1
ATOM 850 O O . GLY A 1 108 ? 9.034 -4.927 1.511 1.00 78.69 108 GLY A O 1
ATOM 851 N N . ASN A 1 109 ? 8.866 -4.610 -0.704 1.00 82.50 109 ASN A N 1
ATOM 852 C CA . ASN A 1 109 ? 7.750 -3.670 -0.619 1.00 82.50 109 ASN A CA 1
ATOM 853 C C . ASN A 1 109 ? 6.430 -4.419 -0.784 1.00 82.50 109 ASN A C 1
ATOM 855 O O . ASN A 1 109 ? 6.237 -5.125 -1.774 1.00 82.50 109 ASN A O 1
ATOM 859 N N . PHE A 1 110 ? 5.509 -4.237 0.159 1.00 87.50 110 PHE A N 1
ATOM 860 C CA . PHE A 1 110 ? 4.168 -4.806 0.073 1.00 87.50 110 PHE A CA 1
ATOM 861 C C . PHE A 1 110 ? 3.242 -3.851 -0.671 1.00 87.50 110 PHE A C 1
ATOM 863 O O . PHE A 1 110 ? 2.732 -2.882 -0.110 1.00 87.50 110 PHE A O 1
ATOM 870 N N . VAL A 1 111 ? 3.052 -4.137 -1.956 1.00 92.12 111 VAL A N 1
ATOM 871 C CA . VAL A 1 111 ? 2.317 -3.289 -2.891 1.00 92.12 111 VAL A CA 1
ATOM 872 C C . VAL A 1 111 ? 0.904 -3.822 -3.090 1.00 92.12 111 VAL A C 1
ATOM 874 O O . VAL A 1 111 ? 0.707 -5.020 -3.282 1.00 92.12 111 VAL A O 1
ATOM 877 N N . PHE A 1 112 ? -0.090 -2.943 -3.099 1.00 93.00 112 PHE A N 1
ATOM 878 C CA . PHE A 1 112 ? -1.490 -3.306 -3.310 1.00 93.00 112 PHE A CA 1
ATOM 879 C C . PHE A 1 112 ? -2.210 -2.264 -4.161 1.00 93.00 112 PHE A C 1
ATOM 881 O O . PHE A 1 112 ? -1.833 -1.097 -4.177 1.00 93.00 112 PHE A O 1
ATOM 888 N N . TYR A 1 113 ? -3.263 -2.670 -4.868 1.00 94.81 113 TYR A N 1
ATOM 889 C CA . TYR A 1 113 ? -4.159 -1.718 -5.518 1.00 94.81 113 TYR A CA 1
ATOM 890 C C . TYR A 1 113 ? -5.256 -1.309 -4.534 1.00 94.81 113 TYR A C 1
ATOM 892 O O . TYR A 1 113 ? -5.966 -2.173 -4.014 1.00 94.81 113 TYR A O 1
ATOM 900 N N . SER A 1 114 ? -5.409 -0.007 -4.286 1.00 93.88 114 SER A N 1
ATOM 901 C CA . SER A 1 114 ? -6.514 0.521 -3.487 1.00 93.88 114 SER A CA 1
ATOM 902 C C . SER A 1 114 ? -7.626 1.037 -4.390 1.00 93.88 114 SER A C 1
ATOM 904 O O . SER A 1 114 ? -7.436 1.974 -5.166 1.00 93.88 114 SER A O 1
ATOM 906 N N . SER A 1 115 ? -8.826 0.474 -4.244 1.00 94.00 115 SER A N 1
ATO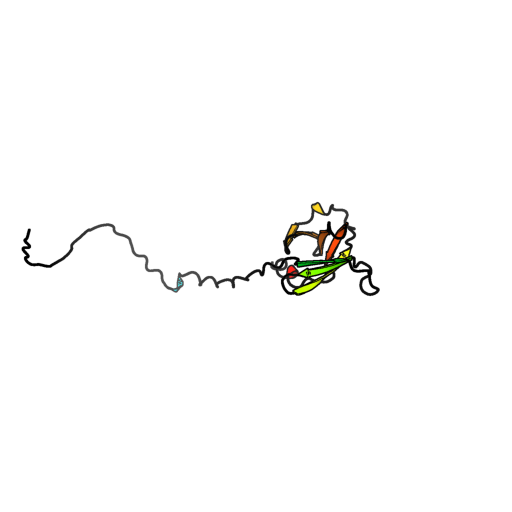M 907 C CA . SER A 1 115 ? -10.029 1.038 -4.861 1.00 94.00 115 SER A CA 1
ATOM 908 C C . SER A 1 115 ? -10.467 2.350 -4.212 1.00 94.00 115 SER A C 1
ATOM 910 O O . SER A 1 115 ? -11.195 3.101 -4.849 1.00 94.00 115 SER A O 1
ATOM 912 N N . TYR A 1 116 ? -10.049 2.611 -2.969 1.00 94.75 116 TYR A N 1
ATOM 913 C CA . TYR A 1 116 ? -10.362 3.839 -2.239 1.00 94.75 116 TYR A CA 1
ATOM 914 C C . TYR A 1 116 ? -9.492 5.010 -2.722 1.00 94.75 116 TYR A C 1
ATOM 916 O O . TYR A 1 116 ? -10.015 6.075 -3.039 1.00 94.75 116 TYR A O 1
ATOM 924 N N . TYR A 1 117 ? -8.178 4.795 -2.867 1.00 93.31 117 TYR A N 1
ATOM 925 C CA . TYR A 1 117 ? -7.241 5.808 -3.384 1.00 93.31 117 TYR A CA 1
ATOM 926 C C . TYR A 1 117 ? -7.148 5.832 -4.921 1.00 93.31 117 TYR A C 1
ATOM 928 O O . TYR A 1 117 ? -6.557 6.744 -5.494 1.00 93.31 117 TYR A O 1
ATOM 936 N N . HIS A 1 118 ? -7.735 4.841 -5.602 1.00 94.75 118 HIS A N 1
ATOM 937 C CA . HIS A 1 118 ? -7.706 4.659 -7.059 1.00 94.75 118 HIS A CA 1
ATOM 938 C C . HIS A 1 118 ? -6.298 4.515 -7.670 1.00 94.75 118 HIS A C 1
ATOM 940 O O . HIS A 1 118 ? -6.099 4.813 -8.851 1.00 94.75 118 HIS A O 1
ATOM 946 N N . CYS A 1 119 ? -5.323 4.017 -6.909 1.00 94.00 119 CYS A N 1
ATOM 947 C CA . CYS A 1 119 ? -3.951 3.817 -7.373 1.00 94.00 119 CYS A CA 1
ATOM 948 C C . CYS A 1 119 ? -3.297 2.570 -6.756 1.00 94.00 119 CYS A C 1
ATOM 950 O O . CYS A 1 119 ? -3.845 1.918 -5.864 1.00 94.00 119 CYS A O 1
ATOM 952 N N . TRP A 1 120 ? -2.123 2.218 -7.283 1.00 94.69 120 TRP A N 1
ATOM 953 C CA . TRP A 1 120 ? -1.221 1.292 -6.610 1.00 94.69 120 TRP A CA 1
ATOM 954 C C . TRP A 1 120 ? -0.546 2.010 -5.450 1.00 94.69 120 TRP A C 1
ATOM 956 O O . TRP A 1 120 ? -0.099 3.147 -5.600 1.00 94.69 120 TRP A O 1
ATOM 966 N N . CYS A 1 121 ? -0.465 1.333 -4.315 1.00 93.62 121 CYS A N 1
ATOM 967 C CA . CYS A 1 121 ? -0.006 1.894 -3.060 1.00 93.62 121 CYS A CA 1
ATOM 968 C C . CYS A 1 121 ? 0.972 0.958 -2.356 1.00 93.62 121 CYS A C 1
ATOM 970 O O . CYS A 1 121 ? 0.980 -0.253 -2.591 1.00 93.62 121 CYS A O 1
ATOM 972 N N . TYR A 1 122 ? 1.749 1.524 -1.441 1.00 91.25 122 TYR A N 1
ATOM 973 C CA . TYR A 1 122 ? 2.444 0.785 -0.393 1.00 91.25 122 TYR A CA 1
ATOM 974 C C . TYR A 1 122 ? 2.494 1.634 0.885 1.00 91.25 122 TYR A C 1
ATOM 976 O O . TYR A 1 122 ? 2.224 2.838 0.843 1.00 91.25 122 TYR A O 1
ATOM 984 N N . TYR A 1 123 ? 2.797 1.012 2.024 1.00 88.31 123 TYR A N 1
ATOM 985 C CA . TYR A 1 123 ? 2.952 1.744 3.282 1.00 88.31 123 TYR A CA 1
ATOM 986 C C . TYR A 1 123 ? 4.321 2.427 3.350 1.00 88.31 123 TYR A C 1
ATOM 988 O O . TYR A 1 123 ? 5.347 1.798 3.080 1.00 88.31 123 TYR A O 1
ATOM 996 N N . TRP A 1 124 ? 4.338 3.709 3.710 1.00 81.94 124 TRP A N 1
ATOM 997 C CA . TRP A 1 124 ? 5.568 4.472 3.892 1.00 81.94 124 TRP A CA 1
ATOM 998 C C . TRP A 1 124 ? 6.228 4.108 5.223 1.00 81.94 124 TRP A C 1
ATOM 1000 O O . TRP A 1 124 ? 5.642 4.261 6.294 1.00 81.94 124 TRP A O 1
ATOM 1010 N N . GLY A 1 125 ? 7.466 3.618 5.149 1.00 69.25 125 GLY A N 1
ATOM 1011 C CA . GLY A 1 125 ? 8.169 3.045 6.295 1.00 69.25 125 GLY A CA 1
ATOM 1012 C C . GLY A 1 125 ? 7.745 1.600 6.594 1.00 69.25 125 GLY A C 1
ATOM 1013 O O . GLY A 1 125 ? 6.813 1.070 5.991 1.00 69.25 125 GLY A O 1
ATOM 1014 N N . PRO A 1 126 ? 8.461 0.903 7.491 1.00 55.25 126 PRO A N 1
ATOM 1015 C CA . PRO A 1 126 ? 8.099 -0.455 7.850 1.00 55.25 126 PRO A CA 1
ATOM 1016 C C . PRO A 1 126 ? 6.816 -0.436 8.692 1.00 55.25 126 PRO A C 1
ATOM 1018 O O . PRO A 1 126 ? 6.829 0.120 9.793 1.00 55.25 126 PRO A O 1
ATOM 1021 N N . PRO A 1 127 ? 5.734 -1.117 8.286 1.00 55.38 127 PRO A N 1
ATOM 1022 C CA . PRO A 1 127 ? 4.793 -1.617 9.271 1.00 55.38 127 PRO A CA 1
ATOM 1023 C C . PRO A 1 127 ? 5.559 -2.669 10.078 1.00 55.38 127 PRO A C 1
ATOM 1025 O O . PRO A 1 127 ? 5.847 -3.769 9.599 1.00 55.38 127 PRO A O 1
ATOM 1028 N N . ALA A 1 128 ? 5.942 -2.298 11.300 1.00 43.72 128 ALA A N 1
ATOM 1029 C CA . ALA A 1 128 ? 6.726 -3.110 12.224 1.00 43.72 128 ALA A CA 1
ATOM 1030 C C . ALA A 1 128 ? 6.299 -4.599 12.332 1.00 43.72 128 ALA A C 1
ATOM 1032 O O . ALA A 1 128 ? 7.192 -5.425 12.526 1.00 43.72 128 ALA A O 1
ATOM 1033 N N . PRO A 1 129 ? 5.021 -5.008 12.146 1.00 47.28 129 PRO A N 1
ATOM 1034 C CA . PRO A 1 129 ? 4.681 -6.435 12.152 1.00 47.28 129 PRO A CA 1
ATOM 1035 C C . PRO A 1 129 ? 4.933 -7.201 10.834 1.00 47.28 129 PRO A C 1
ATOM 1037 O O . PRO A 1 129 ? 5.040 -8.426 10.881 1.00 47.28 129 PRO A O 1
ATOM 1040 N N . LEU A 1 130 ? 5.067 -6.559 9.662 1.00 50.12 130 LEU A N 1
ATOM 1041 C CA . LEU A 1 130 ? 5.164 -7.298 8.384 1.00 50.12 130 LEU A CA 1
ATOM 1042 C C . LEU A 1 130 ? 6.551 -7.900 8.115 1.00 50.12 130 LEU A C 1
ATOM 1044 O O . LEU A 1 130 ? 6.676 -8.902 7.413 1.00 50.12 130 LEU A O 1
ATOM 1048 N N . VAL A 1 131 ? 7.602 -7.310 8.686 1.00 48.72 131 VAL A N 1
ATOM 1049 C CA . VAL A 1 131 ? 8.993 -7.730 8.449 1.00 48.72 131 VAL A CA 1
ATOM 1050 C C . VAL A 1 131 ? 9.338 -9.014 9.220 1.00 48.72 131 VAL A C 1
ATOM 1052 O O . VAL A 1 131 ? 10.229 -9.756 8.801 1.00 48.72 131 VAL A O 1
ATOM 1055 N N . TYR A 1 132 ? 8.620 -9.317 10.310 1.00 34.59 132 TYR A N 1
ATOM 1056 C CA . TYR A 1 132 ? 8.959 -10.438 11.193 1.00 34.59 132 TYR A CA 1
ATOM 1057 C C . TYR A 1 132 ? 8.514 -11.800 10.641 1.00 34.59 132 TYR A C 1
ATOM 1059 O O . TYR A 1 132 ? 9.223 -12.785 10.809 1.00 34.59 132 TYR A O 1
ATOM 1067 N N . ALA A 1 133 ? 7.389 -11.871 9.922 1.00 42.41 133 ALA A N 1
ATOM 1068 C CA . ALA A 1 133 ? 6.855 -13.145 9.426 1.00 42.41 133 ALA A CA 1
ATOM 1069 C C . ALA A 1 133 ? 7.584 -13.705 8.187 1.00 42.41 133 ALA A C 1
ATOM 1071 O O . ALA A 1 133 ? 7.374 -14.863 7.840 1.00 42.41 133 ALA A O 1
ATOM 1072 N N . TRP A 1 134 ? 8.429 -12.912 7.518 1.00 44.25 134 TRP A N 1
ATOM 1073 C CA . TRP A 1 134 ? 9.050 -13.299 6.240 1.00 44.25 134 TRP A CA 1
ATOM 1074 C C . TRP A 1 134 ? 10.584 -13.236 6.206 1.00 44.25 134 TRP A C 1
ATOM 1076 O O . TRP A 1 134 ? 11.176 -13.691 5.233 1.00 44.25 134 TRP A O 1
ATOM 1086 N N . ASN A 1 135 ? 11.244 -12.725 7.256 1.00 41.62 135 ASN A N 1
ATOM 1087 C CA . ASN A 1 135 ? 12.711 -12.783 7.386 1.00 41.62 135 ASN A CA 1
ATOM 1088 C C . ASN A 1 135 ? 13.222 -13.968 8.225 1.00 41.62 135 ASN A C 1
ATOM 1090 O O . ASN A 1 135 ? 14.420 -14.046 8.490 1.00 41.62 135 ASN A O 1
ATOM 1094 N N . TYR A 1 136 ? 12.353 -14.899 8.627 1.00 32.88 136 TYR A N 1
ATOM 1095 C CA . TYR A 1 136 ? 12.800 -16.173 9.191 1.00 32.88 136 TYR A CA 1
ATOM 1096 C C . TYR A 1 136 ? 13.156 -17.142 8.056 1.00 32.88 136 TYR A C 1
ATOM 1098 O O . TYR A 1 136 ? 12.276 -17.756 7.454 1.00 32.88 136 TYR A O 1
ATOM 1106 N N . TYR A 1 137 ? 14.457 -17.225 7.764 1.00 37.19 137 TYR A N 1
ATOM 1107 C CA . TYR A 1 137 ? 15.093 -18.377 7.117 1.00 37.19 137 TYR A CA 1
ATOM 1108 C C . TYR A 1 137 ? 15.520 -19.399 8.170 1.00 37.19 137 TYR A C 1
ATOM 1110 O O . TYR A 1 137 ? 15.975 -18.963 9.254 1.00 37.19 137 TYR A O 1
#

pLDDT: mean 70.61, std 22.55, range [32.88, 96.06]

Radius of gyration: 33.15 Å; chains: 1; bounding box: 73×84×68 Å

Sequence (137 aa):
MKRLLTSVGALALVSALASGCKSKEETLYPEDLPPPVAETETVIYQDIYIETEEVMQASEENPDLVGVETLSNGDRVEVVTYVHTYPEAIETFPQVYWGGRYYYNVHGNFVFYSSYYHCWCYYWGPPAPLVYAWNYY